Protein AF-A0A257NBN2-F1 (afdb_monomer)

Sequence (111 aa):
MKKFTHPDFQTQLGKLIAELEQASQIEVVVIIKQNSGNYEDVPLGLGAMLSMLTFSYLVLVNTRFDDYLIFFATLLAFGLGVLLGVLLPFMQRLLAGKKRKQRNCIIPVPK

Structure (mmCIF, N/CA/C/O backbone):
data_AF-A0A257NBN2-F1
#
_entry.id   AF-A0A257NBN2-F1
#
loop_
_atom_site.group_PDB
_atom_site.id
_atom_site.type_symbol
_atom_site.label_atom_id
_atom_site.label_alt_id
_atom_site.label_comp_id
_atom_site.label_asym_id
_atom_site.label_entity_id
_atom_site.label_seq_id
_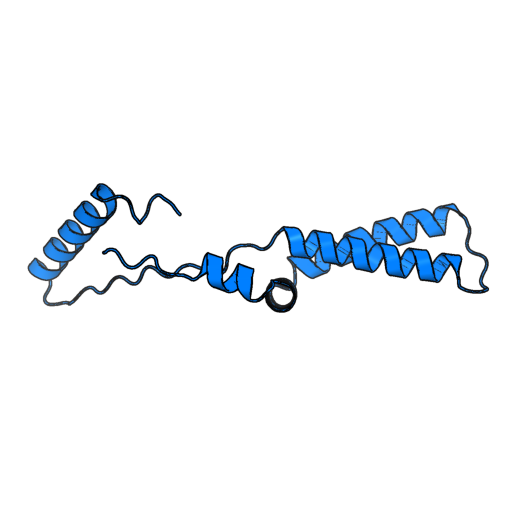atom_site.pdbx_PDB_ins_code
_atom_site.Cartn_x
_atom_site.Cartn_y
_atom_site.Cartn_z
_atom_site.occupancy
_atom_site.B_iso_or_equiv
_atom_site.auth_seq_id
_atom_site.auth_comp_id
_atom_site.auth_asym_id
_atom_site.auth_atom_id
_atom_site.pdbx_PDB_model_num
ATOM 1 N N . MET A 1 1 ? -14.431 8.083 11.956 1.00 45.53 1 MET A N 1
ATOM 2 C CA . MET A 1 1 ? -14.157 8.025 13.414 1.00 45.53 1 MET A CA 1
ATOM 3 C C . MET A 1 1 ? -14.988 8.986 14.269 1.00 45.53 1 MET A C 1
ATOM 5 O O . MET A 1 1 ? -15.247 8.624 15.402 1.00 45.53 1 MET A O 1
ATOM 9 N N . LYS A 1 2 ? -15.481 10.134 13.768 1.00 49.53 2 LYS A N 1
ATOM 10 C CA . LYS A 1 2 ? -16.303 11.086 14.557 1.00 49.53 2 LYS A CA 1
ATOM 11 C C . LYS A 1 2 ? -17.663 10.557 15.072 1.00 49.53 2 LYS A C 1
ATOM 13 O O . LYS A 1 2 ? -18.300 11.240 15.857 1.00 49.53 2 LYS A O 1
ATOM 18 N N . LYS A 1 3 ? -18.120 9.377 14.630 1.00 55.25 3 LYS A N 1
ATOM 19 C CA . LYS A 1 3 ? -19.448 8.836 14.984 1.00 55.25 3 LYS A CA 1
ATOM 20 C C . LYS A 1 3 ? -19.504 8.190 16.379 1.00 55.25 3 LYS A C 1
ATOM 22 O O . LYS A 1 3 ? -20.532 8.283 17.026 1.00 55.25 3 LYS A O 1
ATOM 27 N N . PHE A 1 4 ? -18.411 7.585 16.852 1.00 59.66 4 PHE A N 1
ATOM 28 C CA . PHE A 1 4 ? -18.395 6.834 18.122 1.00 59.66 4 PHE A CA 1
ATOM 29 C C . PHE A 1 4 ? -18.112 7.702 19.357 1.00 59.66 4 PHE A C 1
ATOM 31 O O . PHE A 1 4 ? -18.370 7.289 20.482 1.00 59.66 4 PHE A O 1
ATOM 38 N N . THR A 1 5 ? -17.583 8.907 19.149 1.00 63.59 5 THR A N 1
ATOM 39 C CA . THR A 1 5 ? -17.361 9.921 20.192 1.00 63.59 5 THR A CA 1
ATOM 40 C C . THR A 1 5 ? -18.510 10.922 20.294 1.00 63.59 5 THR A C 1
ATOM 42 O O . THR A 1 5 ? -18.413 11.878 21.056 1.00 63.59 5 THR A O 1
ATOM 45 N N . HIS A 1 6 ? -19.580 10.740 19.513 1.00 74.94 6 HIS A N 1
ATOM 46 C CA . HIS A 1 6 ? -20.742 11.612 19.601 1.00 74.94 6 HIS A CA 1
ATOM 47 C C . HIS A 1 6 ? -21.481 11.338 20.923 1.00 74.94 6 HIS A C 1
ATOM 49 O O . HIS A 1 6 ? -21.763 10.168 21.206 1.00 74.94 6 HIS A O 1
ATOM 55 N N . PRO A 1 7 ? -21.812 12.370 21.718 1.00 73.00 7 PRO A N 1
ATOM 56 C CA . PRO A 1 7 ? -22.453 12.198 23.025 1.00 73.00 7 PRO A CA 1
ATOM 57 C C . PRO A 1 7 ? -23.767 11.408 22.933 1.00 73.00 7 PRO A C 1
ATOM 59 O O . PRO A 1 7 ? -24.032 10.538 23.762 1.00 73.00 7 PRO A O 1
ATOM 62 N N . ASP A 1 8 ? -24.535 11.619 21.864 1.00 80.56 8 ASP A N 1
ATOM 63 C CA . ASP A 1 8 ? -25.778 10.878 21.618 1.00 80.56 8 ASP A CA 1
ATOM 64 C C . ASP A 1 8 ? -25.549 9.373 21.433 1.00 80.56 8 ASP A C 1
ATOM 66 O O . ASP A 1 8 ? -26.303 8.562 21.967 1.00 80.56 8 ASP A O 1
ATOM 70 N N . PHE A 1 9 ? -24.483 8.984 20.723 1.00 79.88 9 PHE A N 1
ATOM 71 C CA . PHE A 1 9 ? -24.159 7.574 20.493 1.00 79.88 9 PHE A CA 1
ATOM 72 C C . PHE A 1 9 ? -23.755 6.879 21.797 1.00 79.88 9 PHE A C 1
ATOM 74 O O . PHE A 1 9 ? -24.207 5.771 22.071 1.00 79.88 9 PHE A O 1
ATOM 81 N N . GLN A 1 10 ? -22.945 7.541 22.627 1.00 79.94 10 GLN A N 1
ATOM 82 C CA . GLN A 1 10 ? -22.528 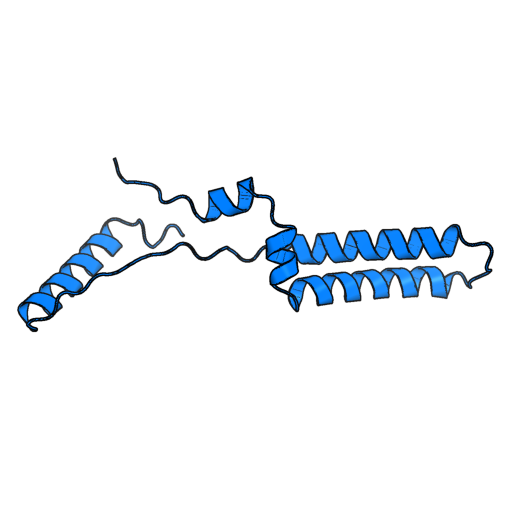6.999 23.924 1.00 79.94 10 GLN A CA 1
ATOM 83 C C . GLN A 1 10 ? -23.709 6.858 24.886 1.00 79.94 10 GLN A C 1
ATOM 85 O O . GLN A 1 10 ? -23.810 5.863 25.599 1.00 79.94 10 GLN A O 1
ATOM 90 N N . THR A 1 11 ? -24.634 7.818 24.855 1.00 82.62 11 THR A N 1
ATOM 91 C CA . THR A 1 11 ? -25.829 7.804 25.704 1.00 82.62 11 THR A CA 1
ATOM 92 C C . THR A 1 11 ? -26.796 6.694 25.287 1.00 82.62 11 THR A C 1
ATOM 94 O O . THR A 1 11 ? -27.336 5.997 26.142 1.00 82.62 11 THR A O 1
ATOM 97 N N . GLN A 1 12 ? -26.997 6.489 23.981 1.00 85.50 12 GLN A N 1
ATOM 98 C CA . GLN A 1 12 ? -27.812 5.382 23.465 1.00 85.50 12 GLN A CA 1
ATOM 99 C C . GLN A 1 12 ? -27.184 4.021 23.777 1.00 85.50 12 GLN A C 1
ATOM 101 O O . GLN A 1 12 ? -27.879 3.124 24.245 1.00 85.50 12 GLN A O 1
ATOM 106 N N . LEU A 1 13 ? -25.870 3.883 23.574 1.00 84.06 13 LEU A N 1
ATOM 107 C CA . LEU A 1 13 ? -25.148 2.648 23.868 1.00 84.06 13 LEU A CA 1
ATOM 108 C C . LEU A 1 13 ? -25.201 2.309 25.364 1.00 84.06 13 LEU A C 1
ATOM 110 O O . LEU A 1 13 ? -25.481 1.169 25.714 1.00 84.06 13 LEU A O 1
ATOM 114 N N . GLY A 1 14 ? -24.995 3.298 26.238 1.00 83.75 14 GLY A N 1
ATOM 115 C CA . GLY A 1 14 ? -25.068 3.110 27.688 1.00 83.75 14 GLY A CA 1
ATOM 116 C C . GLY A 1 14 ? -26.458 2.692 28.169 1.00 83.75 14 GLY A C 1
ATOM 117 O O . GLY A 1 14 ? -26.565 1.788 28.991 1.00 83.75 14 GLY A O 1
ATOM 118 N N . LYS A 1 15 ? -27.527 3.287 27.619 1.00 86.62 15 LYS A N 1
ATOM 119 C CA . LYS A 1 15 ? -28.907 2.874 27.930 1.00 86.62 15 LYS A CA 1
ATOM 120 C C . LYS A 1 15 ? -29.175 1.428 27.527 1.00 86.62 15 LYS A C 1
ATOM 122 O O . LYS A 1 15 ? -29.738 0.678 28.311 1.00 86.62 15 LYS A O 1
ATOM 127 N N . LEU A 1 16 ? -28.729 1.038 26.336 1.00 86.38 16 LEU A N 1
ATOM 128 C CA . LEU A 1 16 ? -28.945 -0.307 25.812 1.00 86.38 16 LEU A CA 1
ATOM 129 C C . LEU A 1 16 ? -28.158 -1.365 26.603 1.00 86.38 16 LEU A C 1
ATOM 131 O O . LEU A 1 16 ? -28.668 -2.454 26.844 1.00 86.38 16 LEU A O 1
ATOM 135 N N . ILE A 1 17 ? -26.944 -1.028 27.054 1.00 86.06 17 ILE A N 1
ATOM 136 C CA . ILE A 1 17 ? -26.167 -1.869 27.976 1.00 86.06 17 ILE A CA 1
ATOM 137 C C . ILE A 1 17 ? -26.912 -2.018 29.308 1.00 86.06 17 ILE A C 1
ATOM 139 O O . ILE A 1 17 ? -27.144 -3.140 29.741 1.00 86.06 17 ILE A O 1
ATOM 143 N N . ALA A 1 18 ? -27.363 -0.915 29.912 1.00 84.75 18 ALA A N 1
ATOM 144 C CA . ALA A 1 18 ? -28.066 -0.950 31.193 1.00 84.75 18 ALA A CA 1
ATOM 145 C C . ALA A 1 18 ? -29.387 -1.742 31.134 1.00 84.75 18 ALA A C 1
ATOM 147 O O . ALA A 1 18 ? -29.713 -2.466 32.072 1.00 84.75 18 ALA A O 1
ATOM 148 N N . GLU A 1 19 ? -30.139 -1.642 30.034 1.00 87.44 19 GLU A N 1
ATOM 149 C CA . GLU A 1 19 ? -31.353 -2.440 29.814 1.00 87.44 19 GLU A CA 1
ATOM 150 C C . GLU A 1 19 ? -31.043 -3.942 29.715 1.00 87.44 19 GLU A C 1
ATOM 152 O O . GLU A 1 19 ? -31.758 -4.761 30.295 1.00 87.44 19 GLU A O 1
ATOM 157 N N . LEU A 1 20 ? -29.957 -4.316 29.030 1.00 84.06 20 LEU A N 1
ATOM 158 C CA . LEU A 1 20 ? -29.516 -5.709 28.930 1.00 84.06 20 LEU A CA 1
ATOM 159 C C . LEU A 1 20 ? -29.037 -6.259 30.278 1.00 84.06 20 LEU A C 1
ATOM 161 O O . LEU A 1 20 ? -29.395 -7.381 30.630 1.00 84.06 20 LEU A O 1
ATOM 165 N N . GLU A 1 21 ? -28.279 -5.480 31.044 1.00 85.88 21 GLU A N 1
ATOM 166 C CA . GLU A 1 21 ? -27.786 -5.869 32.374 1.00 85.88 21 GLU A CA 1
ATOM 167 C C . GLU A 1 21 ? -28.907 -5.939 33.423 1.00 85.88 21 GLU A C 1
ATOM 169 O O . GLU A 1 21 ? -28.834 -6.721 34.365 1.00 85.88 21 GLU A O 1
ATOM 174 N N . GLN A 1 22 ? -29.981 -5.159 33.276 1.00 84.81 22 GLN A N 1
ATOM 175 C CA . GLN A 1 22 ? -31.159 -5.297 34.140 1.00 84.81 22 GLN A CA 1
ATOM 176 C C . GLN A 1 22 ? -31.999 -6.527 33.786 1.00 84.81 22 GLN A C 1
ATOM 178 O O . GLN A 1 22 ? -32.560 -7.168 34.675 1.00 84.81 22 GLN A O 1
ATOM 183 N N . ALA A 1 23 ? -32.101 -6.860 32.498 1.00 86.75 23 ALA A N 1
ATOM 184 C CA . ALA A 1 23 ? -32.877 -8.004 32.028 1.00 86.75 23 ALA A CA 1
ATOM 185 C C . ALA A 1 23 ? -32.127 -9.343 32.147 1.00 86.75 23 ALA A C 1
ATOM 187 O O . ALA A 1 23 ? -32.752 -10.403 32.095 1.00 86.75 23 ALA A O 1
ATOM 188 N N . SER A 1 24 ? -30.800 -9.320 32.301 1.00 73.81 24 SER A N 1
ATOM 189 C CA . SER A 1 24 ? -29.955 -10.515 32.351 1.00 73.81 24 SER A CA 1
ATOM 190 C C . SER A 1 24 ? -28.918 -10.419 33.472 1.00 73.81 24 SER A C 1
ATOM 192 O O . SER A 1 24 ? -28.351 -9.365 33.700 1.00 73.81 24 SER A O 1
ATOM 194 N N . GLN A 1 25 ? -28.620 -11.520 34.173 1.00 85.19 25 GLN A N 1
ATOM 195 C CA . GLN A 1 25 ? -27.564 -11.561 35.207 1.00 85.19 25 GLN A CA 1
ATOM 196 C C . GLN A 1 25 ? -26.140 -11.554 34.604 1.00 85.19 25 GLN A C 1
ATOM 198 O O . GLN A 1 25 ? -25.266 -12.299 35.044 1.00 85.19 25 GLN A O 1
ATOM 203 N N . ILE A 1 26 ? -25.916 -10.779 33.544 1.00 82.56 26 ILE A N 1
ATOM 204 C CA . ILE A 1 26 ? -24.693 -10.779 32.741 1.00 82.56 26 ILE A CA 1
ATOM 205 C C . ILE A 1 26 ? -24.163 -9.347 32.679 1.00 82.56 26 ILE A C 1
ATOM 207 O O . ILE A 1 26 ? -24.924 -8.425 32.415 1.00 82.56 26 ILE A O 1
ATOM 211 N N . GLU A 1 27 ? -22.859 -9.174 32.892 1.00 81.88 27 GLU A N 1
ATOM 212 C CA . GLU A 1 27 ? -22.158 -7.896 32.730 1.00 81.88 27 GLU A CA 1
ATOM 213 C C . GLU A 1 27 ? -21.697 -7.730 31.276 1.00 81.88 27 GLU A C 1
ATOM 215 O O . GLU A 1 27 ? -21.064 -8.628 30.705 1.00 81.88 27 GLU A O 1
ATOM 220 N N . VAL A 1 28 ? -22.010 -6.588 30.660 1.00 79.06 28 VAL A N 1
ATOM 221 C CA . VAL A 1 28 ? -21.725 -6.338 29.242 1.00 79.06 28 VAL A CA 1
ATOM 222 C C . VAL A 1 28 ? -20.661 -5.254 29.105 1.00 79.06 28 VAL A C 1
ATOM 224 O O . VAL A 1 28 ? -20.924 -4.056 29.177 1.00 79.06 28 VAL A O 1
ATOM 227 N N . VAL A 1 29 ? -19.433 -5.677 28.799 1.00 81.62 29 VAL A N 1
ATOM 228 C CA . VAL A 1 29 ? -18.302 -4.768 28.569 1.00 81.62 29 VAL A CA 1
ATOM 229 C C . VAL A 1 29 ? -18.087 -4.541 27.073 1.00 81.62 29 VAL A C 1
ATOM 231 O O . VAL A 1 29 ? -17.769 -5.466 26.324 1.00 81.62 29 VAL A O 1
ATOM 234 N N . VAL A 1 30 ? -18.195 -3.286 26.627 1.00 76.94 30 VAL A N 1
ATOM 235 C CA . VAL A 1 30 ? -17.946 -2.900 25.229 1.00 76.94 30 VAL A CA 1
ATOM 236 C C . VAL A 1 30 ? -16.571 -2.253 25.084 1.00 76.94 30 VAL A C 1
ATOM 238 O O . VAL A 1 30 ? -16.297 -1.198 25.652 1.00 76.94 30 VAL A O 1
ATOM 241 N N . ILE A 1 31 ? -15.708 -2.851 24.256 1.00 74.69 31 ILE A N 1
ATOM 242 C CA . ILE A 1 31 ? -14.385 -2.303 23.931 1.00 74.69 31 ILE A CA 1
ATOM 243 C C . ILE A 1 31 ? -14.401 -1.741 22.510 1.00 74.69 31 ILE A C 1
ATOM 245 O O . ILE A 1 31 ? -14.430 -2.479 21.526 1.00 74.69 31 ILE A O 1
ATOM 249 N N . ILE A 1 32 ? -14.303 -0.417 22.391 1.00 68.94 32 ILE A N 1
ATOM 250 C CA . ILE A 1 32 ? -14.120 0.254 21.101 1.00 68.94 32 ILE A CA 1
ATOM 251 C C . ILE A 1 32 ? -12.621 0.403 20.847 1.00 68.94 32 ILE A C 1
ATOM 253 O O . ILE A 1 32 ? -11.966 1.306 21.367 1.00 68.94 32 ILE A O 1
ATOM 257 N N . LYS A 1 33 ? -12.063 -0.487 20.025 1.00 64.75 33 LYS A N 1
ATOM 258 C CA . LYS A 1 33 ? -10.659 -0.411 19.610 1.00 64.75 33 LYS A CA 1
ATOM 259 C C . LYS A 1 33 ? -10.538 0.293 18.262 1.00 64.75 33 LYS A C 1
ATOM 261 O O . LYS A 1 33 ? -11.224 -0.057 17.304 1.00 64.75 33 LYS A O 1
ATOM 266 N N . GLN A 1 34 ? -9.616 1.248 18.159 1.00 58.53 34 GLN A N 1
ATOM 267 C CA . GLN A 1 34 ? -9.213 1.763 16.853 1.00 58.53 34 GLN A CA 1
ATOM 268 C C . GLN A 1 34 ? -8.470 0.652 16.103 1.00 58.53 34 GLN A C 1
ATOM 270 O O . GLN A 1 34 ? -7.447 0.145 16.568 1.00 58.53 34 GLN A O 1
ATOM 275 N N . ASN A 1 35 ? -9.013 0.231 14.963 1.00 60.09 35 ASN A N 1
ATOM 276 C CA . ASN A 1 35 ? -8.309 -0.693 14.087 1.00 60.09 35 ASN A CA 1
ATOM 277 C C . ASN A 1 35 ? -7.201 0.077 13.356 1.00 60.09 35 ASN A C 1
ATOM 279 O O . ASN A 1 35 ? -7.410 1.228 12.964 1.00 60.09 35 ASN A O 1
ATOM 283 N N . SER A 1 36 ? -6.030 -0.541 13.173 1.00 60.16 36 SER A N 1
ATOM 284 C CA . SER A 1 36 ? -4.961 0.045 12.361 1.00 60.16 36 SER A CA 1
ATOM 285 C C . SER A 1 36 ? -5.539 0.360 10.983 1.00 60.16 36 SER A C 1
ATOM 287 O O . SER A 1 36 ? -5.922 -0.566 10.273 1.00 60.16 36 SER A O 1
ATOM 289 N N . GLY A 1 37 ? -5.685 1.647 10.661 1.00 63.22 37 GLY A N 1
ATOM 290 C CA . GLY A 1 37 ? -6.345 2.072 9.425 1.00 63.22 37 GLY A CA 1
ATOM 291 C C . GLY A 1 37 ? -5.671 1.499 8.176 1.00 63.22 37 GLY A C 1
ATOM 292 O O . GLY A 1 37 ? -4.485 1.172 8.211 1.00 63.22 37 GLY A O 1
ATOM 293 N N . ASN A 1 38 ? -6.420 1.409 7.076 1.00 65.88 38 ASN A N 1
ATOM 294 C CA . ASN A 1 38 ? -5.853 1.063 5.774 1.00 65.88 38 ASN A CA 1
ATOM 295 C C . ASN A 1 38 ? -4.823 2.128 5.371 1.00 65.88 38 ASN A C 1
ATOM 297 O O . ASN A 1 38 ? -5.128 3.321 5.340 1.00 65.88 38 ASN A O 1
ATOM 301 N N . TYR A 1 39 ? -3.589 1.699 5.102 1.00 76.62 39 TYR A N 1
ATOM 302 C CA . TYR A 1 39 ? -2.500 2.573 4.668 1.00 76.62 39 TYR A CA 1
ATOM 303 C C . TYR A 1 39 ? -2.360 2.497 3.146 1.00 76.62 39 TYR A C 1
ATOM 305 O O . TYR A 1 39 ? -1.407 1.911 2.640 1.00 76.62 39 TYR A O 1
ATOM 313 N N . GLU A 1 40 ? -3.324 3.072 2.426 1.00 78.94 40 GLU A N 1
ATOM 314 C CA . GLU A 1 40 ? -3.415 3.019 0.954 1.00 78.94 40 GLU A CA 1
ATOM 315 C C . GLU A 1 40 ? -2.214 3.670 0.244 1.00 78.94 40 GLU A C 1
ATOM 317 O O . GLU A 1 40 ? -1.819 3.237 -0.837 1.00 78.94 40 GLU A O 1
ATOM 322 N N . ASP A 1 41 ? -1.556 4.631 0.897 1.00 83.00 41 ASP A N 1
ATOM 323 C CA . ASP A 1 41 ? -0.318 5.246 0.402 1.00 83.00 41 ASP A CA 1
ATOM 324 C C . ASP A 1 41 ? 0.840 4.236 0.280 1.00 83.00 41 ASP A C 1
ATOM 326 O O . ASP A 1 41 ? 1.763 4.431 -0.510 1.00 83.00 41 ASP A O 1
ATOM 330 N N . VAL A 1 42 ? 0.842 3.172 1.096 1.00 86.69 42 VAL A N 1
ATOM 331 C CA . VAL A 1 42 ? 1.968 2.229 1.174 1.00 86.69 42 VAL A CA 1
ATOM 332 C C . VAL A 1 42 ? 2.083 1.366 -0.089 1.00 86.69 42 VAL A C 1
ATOM 334 O O . VAL A 1 42 ? 3.187 1.305 -0.631 1.00 86.69 42 VAL A O 1
ATOM 337 N N . PRO A 1 43 ? 1.007 0.733 -0.599 1.00 90.25 43 PRO A N 1
ATOM 338 C CA . PRO A 1 43 ? 1.034 0.067 -1.899 1.00 90.25 43 PRO A CA 1
ATOM 339 C C . PRO A 1 43 ? 1.550 0.956 -3.034 1.00 90.25 43 PRO A C 1
ATOM 341 O O . PRO A 1 43 ? 2.392 0.518 -3.814 1.00 90.25 43 PRO A O 1
ATOM 344 N N . LEU A 1 44 ? 1.108 2.215 -3.099 1.00 91.62 44 LEU A N 1
ATOM 345 C CA . LEU A 1 44 ? 1.554 3.161 -4.127 1.00 91.62 44 LEU A CA 1
ATOM 346 C C . LEU A 1 44 ? 3.047 3.480 -4.000 1.00 91.62 44 LEU A C 1
ATOM 348 O O . LEU A 1 44 ? 3.767 3.480 -4.998 1.00 91.62 44 LEU A O 1
ATOM 352 N N . GLY A 1 45 ? 3.528 3.696 -2.773 1.00 92.06 45 GLY A N 1
ATOM 353 C CA . GLY A 1 45 ? 4.949 3.909 -2.502 1.00 92.06 45 GLY A CA 1
ATOM 354 C C . GLY A 1 45 ? 5.812 2.698 -2.868 1.00 92.06 45 GLY A C 1
ATOM 355 O O . GLY A 1 45 ? 6.885 2.864 -3.445 1.00 92.06 45 GLY A O 1
ATOM 356 N N . LEU A 1 46 ? 5.331 1.483 -2.590 1.00 92.56 46 LEU A N 1
ATOM 357 C CA . LEU A 1 46 ? 5.994 0.241 -2.997 1.00 92.56 46 LEU A CA 1
ATOM 358 C C . LEU A 1 46 ? 6.056 0.099 -4.517 1.00 92.56 46 LEU A C 1
ATOM 360 O O . LEU A 1 46 ? 7.123 -0.197 -5.047 1.00 92.56 46 LEU A O 1
ATOM 364 N N . GLY A 1 47 ? 4.947 0.357 -5.214 1.00 94.81 47 GLY A N 1
ATOM 365 C CA . GLY A 1 47 ? 4.916 0.398 -6.675 1.00 94.81 47 GLY A CA 1
ATOM 366 C C . GLY A 1 47 ? 5.937 1.380 -7.241 1.00 94.81 47 GLY A C 1
ATOM 367 O O . GLY A 1 47 ? 6.747 1.013 -8.092 1.00 94.81 47 GLY A O 1
ATOM 368 N N . ALA A 1 48 ? 5.953 2.613 -6.729 1.00 95.06 48 ALA A N 1
ATOM 369 C CA . ALA A 1 48 ? 6.886 3.645 -7.171 1.00 95.06 48 ALA A CA 1
ATOM 370 C C . ALA A 1 48 ? 8.348 3.224 -6.954 1.00 95.06 48 ALA A C 1
ATOM 372 O O . ALA A 1 48 ? 9.150 3.285 -7.886 1.00 95.06 48 ALA A O 1
ATOM 373 N N . MET A 1 49 ? 8.682 2.718 -5.763 1.00 95.31 49 MET A N 1
ATOM 374 C CA . MET A 1 49 ? 10.023 2.220 -5.449 1.00 95.31 49 MET A CA 1
ATOM 375 C C . MET A 1 49 ? 10.451 1.098 -6.404 1.00 95.31 49 MET A C 1
ATOM 377 O O . MET A 1 49 ? 11.551 1.145 -6.951 1.00 95.31 49 MET A O 1
ATOM 381 N N . LEU A 1 50 ? 9.586 0.105 -6.626 1.00 96.12 50 LEU A N 1
ATOM 382 C CA . LEU A 1 50 ? 9.898 -1.049 -7.469 1.00 96.12 50 LEU A CA 1
ATOM 383 C C . LEU A 1 50 ? 10.079 -0.624 -8.932 1.00 96.12 50 LEU A C 1
ATOM 385 O O . LEU A 1 50 ? 11.059 -1.008 -9.562 1.00 96.12 50 LEU A O 1
ATOM 389 N N . SER A 1 51 ? 9.215 0.265 -9.429 1.00 96.62 51 SER A N 1
ATOM 390 C CA . SER A 1 51 ? 9.340 0.841 -10.772 1.00 96.62 51 SER A CA 1
ATOM 391 C C . SER A 1 51 ? 10.651 1.607 -10.965 1.00 96.62 51 SER A C 1
ATOM 393 O O . SER A 1 51 ? 11.330 1.420 -11.974 1.00 96.62 51 SER A O 1
ATOM 395 N N . MET A 1 52 ? 11.061 2.405 -9.974 1.00 96.62 52 MET A N 1
ATOM 396 C CA . MET A 1 52 ? 12.291 3.189 -10.036 1.00 96.62 52 MET A CA 1
ATOM 397 C C . MET A 1 52 ? 13.527 2.287 -10.031 1.00 96.62 52 MET A C 1
ATOM 399 O O . MET A 1 52 ? 14.461 2.532 -10.795 1.00 96.62 52 MET A O 1
ATOM 403 N N . LEU A 1 53 ? 13.528 1.225 -9.220 1.00 96.50 53 LEU A N 1
ATOM 404 C CA . LEU A 1 53 ? 14.610 0.240 -9.192 1.00 96.50 53 LEU A CA 1
ATOM 405 C C . LEU A 1 53 ? 14.716 -0.522 -10.514 1.00 96.50 53 LEU A C 1
ATOM 407 O O . LEU A 1 53 ? 15.810 -0.633 -11.060 1.00 96.50 53 LEU A O 1
ATOM 411 N N . THR A 1 54 ? 13.591 -1.000 -11.052 1.00 96.00 54 THR A N 1
ATOM 412 C CA . THR A 1 54 ? 13.557 -1.695 -12.344 1.00 96.00 54 THR A CA 1
ATOM 413 C C . THR A 1 54 ? 14.030 -0.787 -13.472 1.00 96.00 54 THR A C 1
ATOM 415 O O . THR A 1 54 ? 14.885 -1.194 -14.251 1.00 96.00 54 THR A O 1
ATOM 418 N N . PHE A 1 55 ? 13.542 0.453 -13.533 1.00 95.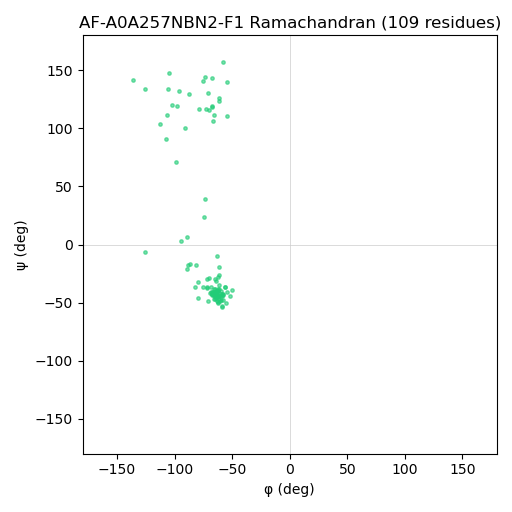19 55 PHE A N 1
ATOM 419 C CA . PHE A 1 55 ? 13.985 1.417 -14.539 1.00 95.19 55 PHE A CA 1
ATOM 420 C C . PHE A 1 55 ? 15.488 1.699 -14.431 1.00 95.19 55 PHE A C 1
ATOM 422 O O . PHE A 1 55 ? 16.210 1.597 -15.417 1.00 95.19 55 PHE A O 1
ATOM 429 N N . SER A 1 56 ? 15.975 1.980 -13.218 1.00 95.06 56 SER A N 1
ATOM 430 C CA . SER A 1 56 ? 17.400 2.240 -12.977 1.00 95.06 56 SER A CA 1
ATOM 431 C C . SER A 1 56 ? 18.260 1.050 -13.393 1.00 95.06 56 SER A C 1
ATOM 433 O O . SER A 1 56 ? 19.290 1.231 -14.030 1.00 95.06 56 SER A O 1
ATOM 435 N N . TYR A 1 57 ? 17.826 -0.171 -13.077 1.00 94.75 57 TYR A N 1
ATOM 436 C CA . TYR A 1 57 ? 18.527 -1.386 -13.476 1.00 94.75 57 TYR A CA 1
ATOM 437 C C . TYR A 1 57 ? 18.589 -1.537 -15.000 1.00 94.75 57 TYR A C 1
ATOM 439 O O . TYR A 1 57 ? 19.674 -1.735 -15.538 1.00 94.75 57 TYR A O 1
ATOM 447 N N . LEU A 1 58 ? 17.454 -1.399 -15.694 1.00 92.81 58 LEU A N 1
ATOM 448 C CA . LEU A 1 58 ? 17.384 -1.565 -17.150 1.00 92.81 58 LEU A CA 1
ATOM 449 C C . LEU A 1 58 ? 18.209 -0.519 -17.907 1.00 92.81 58 LEU A C 1
ATOM 451 O O . LEU A 1 58 ? 18.739 -0.828 -18.967 1.00 92.81 58 LEU A O 1
ATOM 455 N N . VAL A 1 59 ? 18.342 0.691 -17.361 1.00 91.75 59 VAL A N 1
ATOM 456 C CA . VAL A 1 59 ? 19.132 1.772 -17.971 1.00 91.75 59 VAL A CA 1
ATOM 457 C C . VAL A 1 59 ? 20.627 1.651 -17.662 1.00 91.75 59 VAL A C 1
ATOM 459 O O . VAL A 1 59 ? 21.454 1.986 -18.506 1.00 91.75 59 VAL A O 1
ATOM 462 N N . LEU A 1 60 ? 20.994 1.214 -16.453 1.00 92.44 60 LEU A N 1
ATOM 463 C CA . LEU A 1 60 ? 22.393 1.197 -16.003 1.00 92.44 60 LEU A CA 1
ATOM 464 C C . LEU A 1 60 ? 23.133 -0.098 -16.341 1.00 92.44 60 LEU A C 1
ATOM 466 O O . LEU A 1 60 ? 24.365 -0.119 -16.330 1.00 92.44 60 LEU A O 1
ATOM 470 N N . VAL A 1 61 ? 22.417 -1.192 -16.593 1.00 92.88 61 VAL A N 1
ATOM 471 C CA . VAL A 1 61 ? 23.053 -2.462 -16.937 1.00 92.88 61 VAL A CA 1
ATOM 472 C C . VAL A 1 61 ? 23.600 -2.412 -18.364 1.00 92.88 61 VAL A C 1
ATOM 474 O O . VAL A 1 61 ? 23.005 -1.834 -19.266 1.00 92.88 61 VAL A O 1
ATOM 477 N N . ASN A 1 62 ? 24.747 -3.054 -18.592 1.00 86.75 62 ASN A N 1
ATOM 478 C CA . ASN A 1 62 ? 25.442 -3.053 -19.885 1.00 86.75 62 ASN A CA 1
ATOM 479 C C . ASN A 1 62 ? 24.769 -3.954 -20.949 1.00 86.75 62 ASN A C 1
ATOM 481 O O . ASN A 1 62 ? 25.411 -4.467 -21.863 1.00 86.75 62 ASN A O 1
ATOM 485 N N . THR A 1 63 ? 23.476 -4.219 -20.801 1.00 91.44 63 THR A N 1
ATOM 486 C CA . THR A 1 63 ? 22.687 -5.037 -21.718 1.00 91.44 63 THR A CA 1
ATOM 487 C C . THR A 1 63 ? 21.796 -4.111 -22.524 1.00 91.44 63 THR A C 1
ATOM 489 O O . THR A 1 63 ? 21.159 -3.221 -21.971 1.00 91.44 63 THR A O 1
ATOM 492 N N . ARG A 1 64 ? 21.747 -4.308 -23.842 1.00 88.00 64 ARG A N 1
ATOM 493 C CA . ARG A 1 64 ? 20.835 -3.538 -24.687 1.00 88.00 64 ARG A CA 1
ATOM 494 C C . ARG A 1 64 ? 19.436 -4.124 -24.575 1.00 88.00 64 ARG A C 1
ATOM 496 O O . ARG A 1 64 ? 19.224 -5.272 -24.957 1.00 88.00 64 ARG A O 1
ATOM 503 N N . PHE A 1 65 ? 18.514 -3.325 -24.061 1.00 88.81 65 PHE A N 1
ATOM 504 C CA . PHE A 1 65 ? 17.084 -3.587 -24.134 1.00 88.81 65 PHE A CA 1
ATOM 505 C C . PHE A 1 65 ? 16.462 -2.662 -25.166 1.00 88.81 65 PHE A C 1
ATOM 507 O O . PHE A 1 65 ? 16.907 -1.527 -25.326 1.00 88.81 65 PHE A O 1
ATOM 514 N N . ASP A 1 66 ? 15.424 -3.144 -25.837 1.00 90.12 66 ASP A N 1
ATOM 515 C CA . ASP A 1 6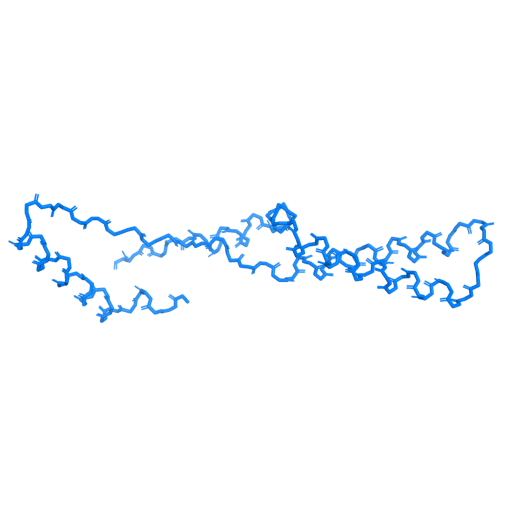6 ? 14.615 -2.287 -26.689 1.00 90.12 66 ASP A CA 1
ATOM 516 C C . ASP A 1 66 ? 13.844 -1.272 -25.840 1.00 90.12 66 ASP A C 1
ATOM 518 O O . ASP A 1 66 ? 13.347 -1.598 -24.756 1.00 90.12 66 ASP A O 1
ATOM 522 N N . ASP A 1 67 ? 13.689 -0.053 -26.358 1.00 88.56 67 ASP A N 1
ATOM 523 C CA . ASP A 1 67 ? 13.081 1.063 -25.625 1.00 88.56 67 ASP A CA 1
ATOM 524 C C . ASP A 1 67 ? 11.690 0.709 -25.078 1.00 88.56 67 ASP A C 1
ATOM 526 O O . ASP A 1 67 ? 11.363 1.009 -23.928 1.00 88.56 67 ASP A O 1
ATOM 530 N N . TYR A 1 68 ? 10.876 -0.007 -25.864 1.00 92.94 68 TYR A N 1
ATOM 531 C CA . TYR A 1 68 ? 9.538 -0.433 -25.444 1.00 92.94 68 TYR A CA 1
ATOM 532 C C . TYR A 1 68 ? 9.570 -1.353 -24.218 1.00 92.94 68 TYR A C 1
ATOM 534 O O . TYR A 1 68 ? 8.675 -1.291 -23.372 1.00 92.94 68 TYR A O 1
ATOM 542 N N . LEU A 1 69 ? 10.599 -2.196 -24.104 1.00 92.31 69 LEU A N 1
ATOM 543 C CA . LEU A 1 69 ? 10.742 -3.162 -23.023 1.00 92.31 69 LEU A CA 1
ATOM 544 C C . LEU A 1 69 ? 11.079 -2.439 -21.722 1.00 92.31 69 LEU A C 1
ATOM 546 O O . LEU A 1 69 ? 10.527 -2.787 -20.682 1.00 92.31 69 LEU A O 1
ATOM 550 N N . ILE A 1 70 ? 11.892 -1.382 -21.797 1.00 91.69 70 ILE A N 1
ATOM 551 C CA . ILE A 1 70 ? 12.214 -0.526 -20.652 1.00 91.69 70 ILE A CA 1
ATOM 552 C C . ILE A 1 70 ? 10.931 0.084 -20.078 1.00 91.69 70 ILE A C 1
ATOM 554 O O . ILE A 1 70 ? 10.629 -0.115 -18.902 1.00 91.69 70 ILE A O 1
ATOM 558 N N . PHE A 1 71 ? 10.121 0.750 -20.907 1.00 92.44 71 PHE A N 1
ATOM 559 C CA . PHE A 1 71 ? 8.881 1.380 -20.437 1.00 92.44 71 PHE A CA 1
ATOM 560 C C . PHE A 1 71 ? 7.860 0.361 -19.917 1.00 92.44 71 PHE A C 1
ATOM 562 O O . PHE A 1 71 ? 7.265 0.559 -18.853 1.00 92.44 71 PHE A O 1
ATOM 569 N N . PHE A 1 72 ? 7.663 -0.743 -20.640 1.00 95.75 72 PHE A N 1
ATOM 570 C CA . PHE A 1 72 ? 6.680 -1.755 -20.267 1.00 95.75 72 PHE A CA 1
ATOM 571 C C . PHE A 1 72 ? 7.066 -2.492 -18.980 1.00 95.75 72 PHE A C 1
ATOM 573 O O . PHE A 1 72 ? 6.228 -2.663 -18.093 1.00 95.75 72 PHE A O 1
ATOM 580 N N . ALA A 1 73 ? 8.337 -2.872 -18.828 1.00 94.31 73 ALA A N 1
ATOM 581 C CA . ALA A 1 73 ? 8.830 -3.529 -17.622 1.00 94.31 73 ALA A CA 1
ATOM 582 C C . ALA A 1 73 ? 8.745 -2.610 -16.396 1.00 94.31 73 ALA A C 1
ATOM 584 O O . ALA A 1 73 ? 8.370 -3.068 -15.318 1.00 94.31 73 ALA A O 1
ATOM 585 N N . THR A 1 74 ? 9.021 -1.311 -16.548 1.00 95.12 74 THR A N 1
ATOM 586 C CA . THR A 1 74 ? 8.860 -0.329 -15.466 1.00 95.12 74 THR A CA 1
ATOM 587 C C . THR A 1 74 ? 7.400 -0.184 -15.028 1.00 95.12 74 THR A C 1
ATOM 589 O O . THR A 1 74 ? 7.121 -0.165 -13.826 1.00 95.12 74 THR A O 1
ATOM 592 N N . LEU A 1 75 ? 6.453 -0.137 -15.972 1.00 96.56 75 LEU A N 1
ATOM 593 C CA . LEU A 1 75 ? 5.018 -0.094 -15.661 1.00 96.56 75 LEU A CA 1
ATOM 594 C C . LEU A 1 75 ? 4.533 -1.389 -14.996 1.00 96.56 75 LEU A C 1
ATOM 596 O O . LEU A 1 75 ? 3.792 -1.340 -14.012 1.00 96.56 75 LEU A O 1
ATOM 600 N N . LEU A 1 76 ? 4.982 -2.548 -15.482 1.00 96.75 76 LEU A N 1
ATOM 601 C CA . LEU A 1 76 ? 4.683 -3.832 -14.848 1.00 96.75 76 LEU A CA 1
ATOM 602 C C . LEU A 1 76 ? 5.248 -3.912 -13.429 1.00 96.75 76 LEU A C 1
ATOM 604 O O . LEU A 1 76 ? 4.547 -4.345 -12.517 1.00 96.75 76 LEU A O 1
ATOM 608 N N . ALA A 1 77 ? 6.481 -3.454 -13.220 1.00 96.06 77 ALA A N 1
ATOM 609 C CA . ALA A 1 77 ? 7.109 -3.398 -11.905 1.00 96.06 77 ALA A CA 1
ATOM 610 C C . ALA A 1 77 ? 6.311 -2.526 -10.924 1.00 96.06 77 ALA A C 1
ATOM 612 O O . ALA A 1 77 ? 6.122 -2.920 -9.771 1.00 96.06 77 ALA A O 1
ATOM 613 N N . PHE A 1 78 ? 5.773 -1.391 -11.384 1.00 97.00 78 PHE A N 1
ATOM 614 C CA . PHE A 1 78 ? 4.857 -0.580 -10.582 1.00 97.00 78 PHE A CA 1
ATOM 615 C C . PHE A 1 78 ? 3.620 -1.381 -10.163 1.00 97.00 78 PHE A C 1
ATOM 617 O O . PHE A 1 78 ? 3.318 -1.475 -8.972 1.00 97.00 78 PHE A O 1
ATOM 624 N N . GLY A 1 79 ? 2.932 -1.997 -11.130 1.00 96.00 79 GLY A N 1
ATOM 625 C CA . GLY A 1 79 ? 1.727 -2.787 -10.874 1.00 96.00 79 GLY A CA 1
ATOM 626 C C . GLY A 1 79 ? 1.976 -3.939 -9.899 1.00 96.00 79 GLY A C 1
ATOM 627 O O . GLY A 1 79 ? 1.205 -4.128 -8.960 1.00 96.00 79 GLY A O 1
ATOM 628 N N . LEU A 1 80 ? 3.090 -4.656 -10.061 1.00 95.25 80 LEU A N 1
ATOM 629 C CA . LEU A 1 80 ? 3.501 -5.727 -9.152 1.00 95.25 80 LEU A CA 1
ATOM 630 C C . LEU A 1 80 ? 3.811 -5.203 -7.746 1.00 95.25 80 LEU A C 1
ATOM 632 O O . LEU A 1 80 ? 3.386 -5.814 -6.768 1.00 95.25 80 LEU A O 1
ATOM 636 N N . GLY A 1 81 ? 4.496 -4.064 -7.617 1.00 93.06 81 GLY A N 1
ATOM 637 C CA . GLY A 1 81 ? 4.774 -3.452 -6.316 1.00 93.06 81 GLY A CA 1
ATOM 638 C C . GLY A 1 81 ? 3.504 -3.006 -5.583 1.00 93.06 81 GLY A C 1
ATOM 639 O O . GLY A 1 81 ? 3.371 -3.253 -4.382 1.00 93.06 81 GLY A O 1
ATOM 640 N N . VAL A 1 82 ? 2.533 -2.434 -6.305 1.00 93.12 82 VAL A N 1
ATOM 641 C C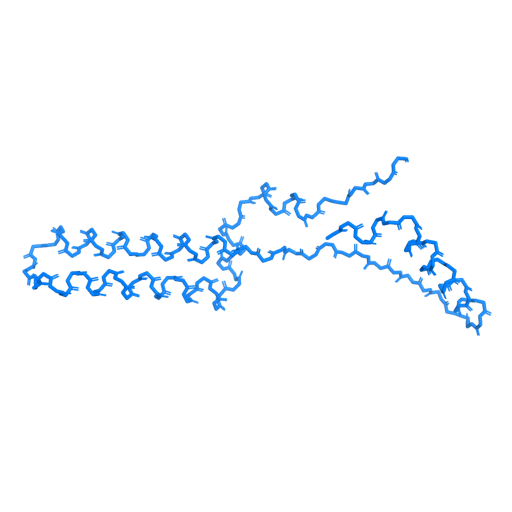A . VAL A 1 82 ? 1.210 -2.109 -5.747 1.00 93.12 82 VAL A CA 1
ATOM 642 C C . VAL A 1 82 ? 0.482 -3.380 -5.320 1.00 93.12 82 VAL A C 1
ATOM 644 O O . VAL A 1 82 ? 0.001 -3.457 -4.189 1.00 93.12 82 VAL A O 1
ATOM 647 N N . LEU A 1 83 ? 0.437 -4.397 -6.185 1.00 93.56 83 LEU A N 1
ATOM 648 C CA . LEU A 1 83 ? -0.231 -5.667 -5.904 1.00 93.56 83 LEU A CA 1
ATOM 649 C C . LEU A 1 83 ? 0.353 -6.342 -4.655 1.00 93.56 83 LEU A C 1
ATOM 651 O O . LEU A 1 83 ? -0.397 -6.773 -3.782 1.00 93.56 83 LEU A O 1
ATOM 655 N N . LEU A 1 84 ? 1.682 -6.368 -4.525 1.00 90.12 84 LEU A N 1
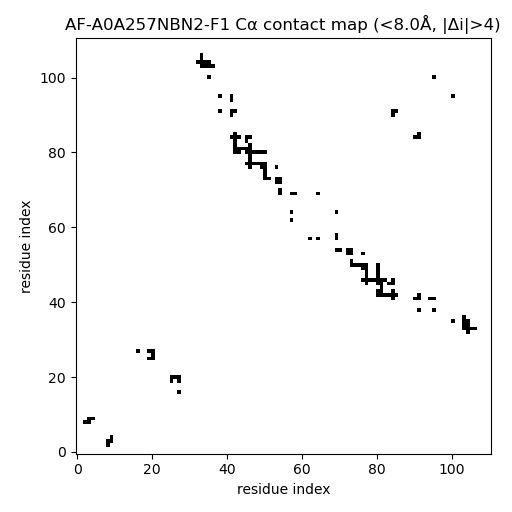ATOM 656 C CA . LEU A 1 84 ? 2.371 -6.877 -3.338 1.00 90.12 84 LEU A CA 1
ATOM 657 C C . LEU A 1 84 ? 1.979 -6.096 -2.080 1.00 90.12 84 LEU A C 1
ATOM 659 O O . LEU A 1 84 ? 1.684 -6.700 -1.050 1.00 90.12 84 LEU A O 1
ATOM 663 N N . GLY A 1 85 ? 1.920 -4.765 -2.159 1.00 87.25 85 GLY A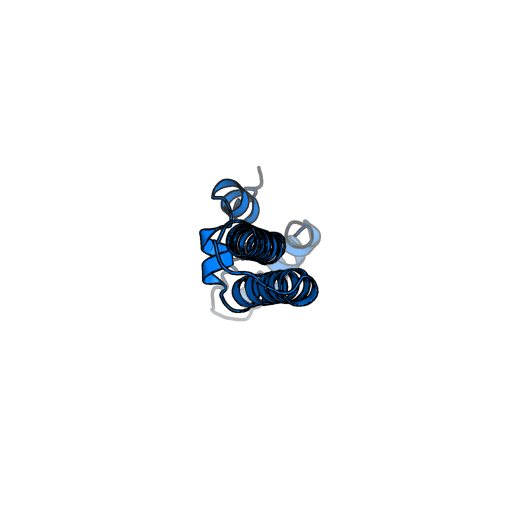 N 1
ATOM 664 C CA . GLY A 1 85 ? 1.500 -3.922 -1.041 1.00 87.25 85 GLY A CA 1
ATOM 665 C C . GLY A 1 85 ? 0.037 -4.119 -0.628 1.00 87.25 85 GLY A C 1
ATOM 666 O O . GLY A 1 85 ? -0.290 -3.942 0.547 1.00 87.25 85 GLY A O 1
ATOM 667 N N . VAL A 1 86 ? -0.845 -4.487 -1.562 1.00 86.50 86 VAL A N 1
ATOM 668 C CA . VAL A 1 86 ? -2.261 -4.785 -1.284 1.00 86.50 86 VAL A CA 1
ATOM 669 C C . VAL A 1 86 ? -2.435 -6.193 -0.713 1.00 86.50 86 VAL A C 1
ATOM 671 O O . VAL A 1 86 ? -3.133 -6.359 0.285 1.00 86.50 86 VAL A O 1
ATOM 674 N N . LEU A 1 87 ? -1.789 -7.199 -1.308 1.00 87.75 87 LEU A N 1
ATOM 675 C CA . LEU A 1 87 ? -1.924 -8.602 -0.901 1.00 87.75 87 LEU A CA 1
ATOM 676 C C . LEU A 1 87 ? -1.241 -8.906 0.435 1.00 87.75 87 LEU A C 1
ATOM 678 O O . LEU A 1 87 ? -1.680 -9.796 1.162 1.00 87.75 87 LEU A O 1
ATOM 682 N N . LEU A 1 88 ? -0.168 -8.184 0.770 1.00 8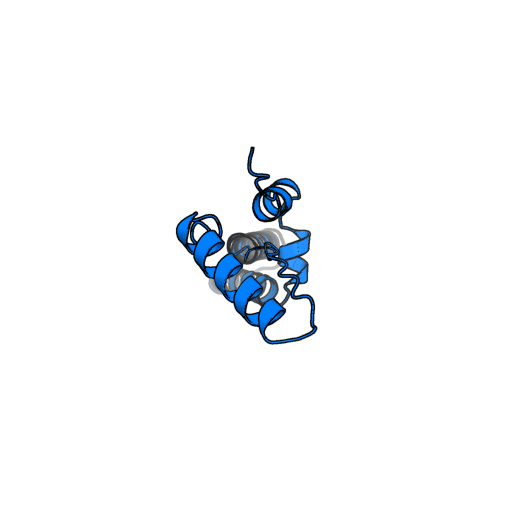5.88 88 LEU A N 1
ATOM 683 C CA . LEU A 1 88 ? 0.630 -8.434 1.967 1.00 85.88 88 LEU A CA 1
ATOM 684 C C . LEU A 1 88 ? 0.385 -7.340 3.021 1.00 85.88 88 LEU A C 1
ATOM 686 O O . LEU A 1 88 ? 1.140 -6.364 3.095 1.00 85.88 88 LEU A O 1
ATOM 690 N N . PRO A 1 89 ? -0.592 -7.512 3.935 1.00 76.50 89 PRO A N 1
ATOM 691 C CA . PRO A 1 89 ? -0.867 -6.538 4.999 1.00 76.50 89 PRO A CA 1
ATOM 692 C C . PRO A 1 89 ? 0.325 -6.347 5.952 1.00 76.50 89 PRO A C 1
ATOM 694 O O . PRO A 1 89 ? 0.439 -5.324 6.633 1.00 76.50 89 PRO A O 1
ATOM 697 N N . PHE A 1 90 ? 1.258 -7.305 5.987 1.00 78.50 90 PHE A N 1
ATOM 698 C CA . PHE A 1 90 ? 2.526 -7.160 6.695 1.00 78.50 90 PHE A CA 1
ATOM 699 C C . PHE A 1 90 ? 3.374 -6.005 6.148 1.00 78.50 90 PHE A C 1
ATOM 701 O O . PHE A 1 90 ? 3.959 -5.270 6.940 1.00 78.50 90 PHE A O 1
ATOM 708 N N . MET A 1 91 ? 3.398 -5.784 4.831 1.00 78.25 91 MET A N 1
ATOM 709 C CA . MET A 1 91 ? 4.166 -4.687 4.235 1.00 78.25 91 MET A CA 1
ATOM 710 C C . MET A 1 91 ? 3.574 -3.326 4.595 1.00 78.25 91 MET A C 1
ATOM 712 O O . MET A 1 91 ? 4.310 -2.417 4.979 1.00 78.25 91 MET A O 1
ATOM 716 N N . GLN A 1 92 ? 2.243 -3.215 4.588 1.00 78.31 92 GLN A N 1
ATOM 717 C CA . GLN A 1 92 ? 1.542 -2.026 5.079 1.00 78.31 92 GLN A CA 1
ATOM 718 C C . GLN A 1 92 ? 1.892 -1.736 6.533 1.00 78.31 92 GLN A C 1
ATOM 720 O O . GLN A 1 92 ? 2.182 -0.599 6.899 1.00 78.31 92 GLN A O 1
ATOM 725 N N . ARG A 1 93 ? 1.943 -2.777 7.369 1.00 74.00 93 ARG A N 1
ATOM 726 C CA . ARG A 1 93 ? 2.380 -2.640 8.756 1.00 74.00 93 ARG A CA 1
ATOM 727 C C . ARG A 1 93 ? 3.849 -2.253 8.843 1.00 74.00 93 ARG A C 1
ATOM 729 O O . ARG A 1 93 ? 4.156 -1.363 9.619 1.00 74.00 93 ARG A O 1
ATOM 736 N N . LEU A 1 94 ? 4.766 -2.872 8.118 1.00 78.69 94 LEU A N 1
ATOM 737 C CA . LEU A 1 94 ? 6.196 -2.598 8.273 1.00 78.69 94 LEU A CA 1
ATOM 738 C C . LEU A 1 94 ? 6.562 -1.173 7.831 1.00 78.69 94 LEU A C 1
ATOM 740 O O . LEU A 1 94 ? 7.306 -0.486 8.529 1.00 78.69 94 LEU A O 1
ATOM 744 N N . LEU A 1 95 ? 5.968 -0.711 6.731 1.00 77.44 95 LEU A N 1
ATOM 745 C CA . LEU A 1 95 ? 6.261 0.586 6.119 1.00 77.44 95 LEU A CA 1
ATOM 746 C C . LEU A 1 95 ? 5.414 1.735 6.685 1.00 77.44 95 LEU A C 1
ATOM 748 O O . LEU A 1 95 ? 5.792 2.900 6.563 1.00 77.44 95 LEU A O 1
ATOM 752 N N . ALA A 1 96 ? 4.295 1.448 7.361 1.00 77.38 96 ALA A N 1
ATOM 753 C CA . ALA A 1 96 ? 3.562 2.477 8.088 1.00 77.38 96 ALA A CA 1
ATOM 754 C C . ALA A 1 96 ? 4.409 3.013 9.256 1.00 77.38 96 ALA A C 1
ATOM 756 O O . ALA A 1 96 ? 4.649 2.333 10.260 1.00 77.38 96 ALA A O 1
ATOM 757 N N . GLY A 1 97 ? 4.843 4.272 9.141 1.00 71.81 97 GLY A N 1
ATOM 758 C CA . GLY A 1 97 ? 5.654 4.937 10.158 1.00 71.81 97 GLY A CA 1
ATOM 759 C C . GLY A 1 97 ? 5.012 4.899 11.552 1.00 71.81 97 GLY A C 1
ATOM 760 O O . GLY A 1 97 ? 3.805 5.109 11.704 1.00 71.81 97 GLY A O 1
ATOM 761 N N . LYS A 1 98 ? 5.833 4.681 12.593 1.00 66.06 98 LYS A N 1
ATOM 762 C CA . LYS A 1 98 ? 5.394 4.541 14.001 1.00 66.06 98 LYS A CA 1
ATOM 763 C C . LYS A 1 98 ? 4.454 5.672 14.452 1.00 66.06 98 LYS A C 1
ATOM 765 O O . LYS A 1 98 ? 3.444 5.399 15.094 1.00 66.06 98 LYS A O 1
ATOM 770 N N . LYS A 1 99 ? 4.718 6.915 14.028 1.00 63.22 99 LYS A N 1
ATOM 771 C CA . LYS A 1 99 ? 3.872 8.090 14.318 1.00 63.22 99 LYS A CA 1
ATOM 772 C C . LYS A 1 99 ? 2.460 7.986 13.719 1.00 63.22 99 LYS A C 1
ATOM 774 O O . LYS A 1 99 ? 1.491 8.349 14.377 1.00 63.22 99 LYS A O 1
ATOM 779 N N . ARG A 1 100 ? 2.317 7.468 12.489 1.00 67.44 100 ARG A N 1
ATOM 780 C CA . ARG A 1 100 ? 1.007 7.282 11.825 1.00 67.44 100 ARG A CA 1
ATOM 781 C C . ARG A 1 100 ? 0.212 6.139 12.457 1.00 67.44 100 ARG A C 1
ATOM 783 O O . ARG A 1 100 ? -1.002 6.247 12.593 1.00 67.44 100 ARG A O 1
ATOM 790 N N . LYS A 1 101 ? 0.896 5.073 12.881 1.00 64.75 101 LYS A N 1
ATOM 791 C CA . LYS A 1 101 ? 0.285 3.986 13.661 1.00 64.75 101 LYS A CA 1
ATOM 792 C C . LYS A 1 101 ? -0.247 4.473 14.999 1.00 64.75 101 LYS A C 1
ATOM 794 O O . LYS A 1 101 ? -1.372 4.158 15.345 1.00 64.75 101 LYS A O 1
ATOM 799 N N . GLN A 1 102 ? 0.529 5.283 15.714 1.00 65.00 102 GLN A N 1
ATOM 800 C CA . GLN A 1 102 ? 0.106 5.855 16.991 1.00 65.00 102 GLN A CA 1
ATOM 801 C C . GLN A 1 102 ? -1.058 6.833 16.814 1.00 65.00 102 GLN A C 1
ATOM 803 O O . GLN A 1 102 ? -2.044 6.707 17.520 1.00 65.00 102 GLN A O 1
ATOM 808 N N . ARG A 1 103 ? -1.029 7.734 15.822 1.00 62.22 103 ARG A N 1
ATOM 809 C CA . ARG A 1 103 ? -2.147 8.665 15.562 1.00 62.22 103 ARG A CA 1
ATOM 810 C C . ARG A 1 103 ? -3.488 7.961 15.330 1.00 62.22 103 ARG A C 1
ATOM 812 O O . ARG A 1 103 ? -4.514 8.466 15.765 1.00 62.22 103 ARG A O 1
ATOM 819 N N . ASN A 1 104 ? -3.465 6.805 14.671 1.00 57.28 104 ASN A N 1
ATOM 820 C CA . ASN A 1 104 ? -4.655 5.992 14.414 1.00 57.28 104 ASN A CA 1
ATOM 821 C C . ASN A 1 104 ? -4.956 4.976 15.535 1.00 57.28 104 ASN A C 1
ATOM 823 O O . ASN A 1 104 ? -5.838 4.148 15.343 1.00 57.28 104 ASN A O 1
ATOM 827 N N . CYS A 1 105 ? -4.220 5.015 16.654 1.00 53.97 105 CYS A N 1
ATOM 828 C CA . CYS A 1 105 ? -4.446 4.186 17.844 1.00 53.97 105 CYS A CA 1
ATOM 829 C C . CYS A 1 105 ? -4.595 5.002 19.147 1.00 53.97 105 CYS A C 1
ATOM 831 O O . CYS A 1 105 ? -4.872 4.409 20.190 1.00 53.97 105 CYS A O 1
ATOM 833 N N . ILE A 1 106 ? -4.378 6.326 19.137 1.00 50.97 106 ILE A N 1
ATOM 834 C CA . ILE A 1 106 ? -4.511 7.168 20.334 1.00 50.97 106 ILE A CA 1
ATOM 835 C C . ILE A 1 106 ? -6.000 7.326 20.657 1.00 50.97 106 ILE A C 1
ATOM 837 O O . ILE A 1 106 ? -6.778 7.899 19.889 1.00 50.97 106 ILE A O 1
ATOM 841 N N . ILE A 1 107 ? -6.374 6.807 21.824 1.00 50.97 107 ILE A N 1
ATOM 842 C CA . ILE A 1 107 ? -7.6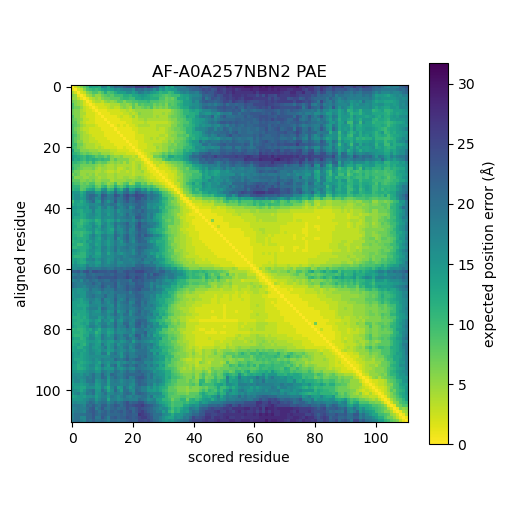65 7.005 22.478 1.00 50.97 107 ILE A CA 1
ATOM 843 C C . ILE A 1 107 ? -7.697 8.464 22.961 1.00 50.97 107 ILE A C 1
ATOM 845 O O . ILE A 1 107 ? -6.875 8.821 23.808 1.00 50.97 107 ILE A O 1
ATOM 849 N N . PRO A 1 108 ? -8.583 9.339 22.452 1.00 45.34 108 PRO A N 1
ATOM 850 C CA . PRO A 1 108 ? -8.849 10.592 23.137 1.00 45.34 108 PRO A CA 1
ATOM 851 C C . PRO A 1 108 ? -9.537 10.240 24.458 1.00 45.34 108 PRO A C 1
ATOM 853 O O . PRO A 1 108 ? -10.688 9.811 24.465 1.00 45.34 108 PRO A O 1
ATOM 856 N N . VAL A 1 109 ? -8.804 10.354 25.565 1.00 42.97 109 VAL A N 1
ATOM 857 C CA . VAL A 1 109 ? -9.386 10.276 26.905 1.00 42.97 109 VAL A CA 1
ATOM 858 C C . VAL A 1 109 ? -10.261 11.522 27.065 1.00 42.97 109 VAL A C 1
ATOM 860 O O . VAL A 1 109 ? -9.729 12.629 26.920 1.00 42.97 109 VAL A O 1
ATOM 863 N N . PRO A 1 110 ? -11.581 11.386 27.278 1.00 41.56 110 PRO A N 1
ATOM 864 C CA . PRO A 1 110 ? -12.408 12.537 27.610 1.00 41.56 110 PRO A CA 1
ATOM 865 C C . PRO A 1 110 ? -11.898 13.125 28.934 1.00 41.56 110 PRO A C 1
ATOM 867 O O . PRO A 1 110 ? -11.706 12.389 29.901 1.00 41.56 110 PRO A O 1
ATOM 870 N N . LYS A 1 111 ? -11.595 14.428 28.926 1.00 35.78 111 LYS A N 1
ATOM 871 C CA . LYS A 1 111 ? -11.405 15.216 30.150 1.00 35.78 111 LYS A CA 1
ATOM 872 C C . LYS A 1 111 ? -12.759 15.536 30.758 1.00 35.78 111 LYS A C 1
ATOM 874 O O . LYS A 1 111 ? -13.686 15.783 29.954 1.00 35.78 111 LYS A O 1
#

Nearest PDB structures (foldseek):
  8j2y-assembly1_B  TM=4.251E-01  e=6.625E+00  Acidimicrobiaceae bacterium

Solvent-accessible surface area (backbone atoms only — not comparable to full-atom values): 6521 Å² total; per-residue (Å²): 123,78,67,76,74,33,69,67,50,48,53,53,52,51,50,53,45,53,53,50,42,72,75,33,105,51,89,81,85,85,83,90,72,66,62,82,67,86,56,71,67,45,16,54,52,39,6,51,53,38,16,52,52,49,40,51,47,60,71,69,44,98,57,92,69,56,71,69,55,50,56,50,50,21,55,50,33,21,54,50,24,26,50,49,28,65,75,33,63,64,53,34,56,70,69,50,51,69,70,62,55,45,69,46,55,64,74,83,75,85,128

Foldseek 3Di:
DVPCPPPVNVVVVVVVQVVCVVVDVDHDDDDDFQDQDDPLVQLQVQLQVQLVVLLCCQVPDPDDDDPVCSVVVSNVSSVVSSVCVVVDVVSVVVPPDPVSRCVSGDDPDDD

Radius of gyration: 24.03 Å; Cα contacts (8 Å, |Δi|>4): 82; chains: 1; bounding box: 58×27×62 Å

pLDDT: mean 80.21, std 14.89, range [35.78, 97.0]

Secondary structure (DSSP, 8-state):
-TTTT-HHHHHHHHHHHHHHHHHSS-------PPP----THHHHHHHHHHHHHHHHHHHHSSS---HHHHHHHHHHHHHHHHHHHHH-HHHHHHHS-HHHHHHTT------

Mean predicted aligned error: 11.61 Å